Protein AF-A0ABD0NCY2-F1 (afdb_monomer)

Secondary structure (DSSP, 8-state):
-----HHHHHHS--S---S----SS---------SS--------SSSS-----------SS----

pLDDT: mean 92.24, std 8.3, range [55.31, 97.69]

Organism: Cirrhinus mrigala (NCBI:txid683832)

Structure (mmCIF, N/CA/C/O backbone):
data_AF-A0ABD0NCY2-F1
#
_entry.id   AF-A0ABD0NCY2-F1
#
loop_
_atom_site.group_PDB
_atom_site.id
_atom_site.type_symbol
_atom_site.label_atom_id
_atom_site.label_alt_id
_atom_site.label_comp_id
_atom_site.label_asym_id
_atom_site.label_entity_id
_atom_site.label_seq_id
_atom_site.pdbx_PDB_ins_code
_atom_site.Cartn_x
_atom_site.Cartn_y
_atom_site.Cartn_z
_atom_site.occupancy
_atom_site.B_iso_or_equiv
_atom_site.auth_seq_id
_atom_site.auth_comp_id
_atom_site.auth_asym_id
_atom_site.auth_atom_id
_atom_site.pdbx_PDB_model_num
ATOM 1 N N . ASN A 1 1 ? -18.402 -5.444 -6.543 1.00 55.31 1 ASN A N 1
ATOM 2 C CA . ASN A 1 1 ? -16.996 -5.338 -6.984 1.00 55.31 1 ASN A CA 1
ATOM 3 C C . ASN A 1 1 ? -16.813 -3.952 -7.577 1.00 55.31 1 ASN A C 1
ATOM 5 O O . ASN A 1 1 ? -17.346 -3.704 -8.650 1.00 55.31 1 ASN A O 1
ATOM 9 N N . VA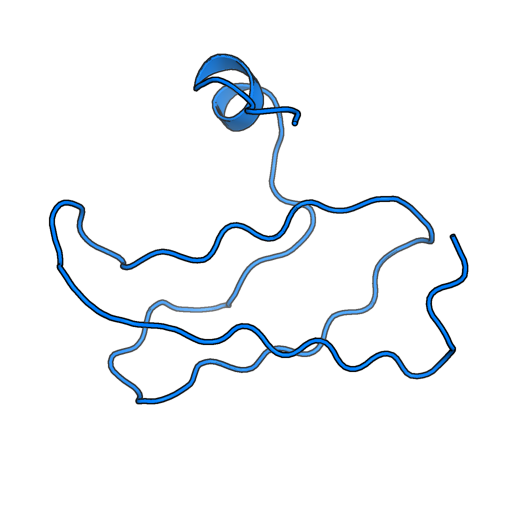L A 1 2 ? -16.202 -3.026 -6.836 1.00 82.69 2 VAL A N 1
ATOM 10 C CA . VAL A 1 2 ? -15.982 -1.646 -7.299 1.00 82.69 2 VAL A CA 1
ATOM 11 C C . VAL A 1 2 ? -14.529 -1.550 -7.741 1.00 82.69 2 VAL A C 1
ATOM 13 O O . VAL A 1 2 ? -13.627 -1.726 -6.929 1.00 82.69 2 VAL A O 1
ATOM 16 N N . HIS A 1 3 ? -14.306 -1.314 -9.030 1.00 88.75 3 HIS A N 1
ATOM 17 C CA . HIS A 1 3 ? -12.986 -1.018 -9.571 1.00 88.75 3 HIS A CA 1
ATOM 18 C C . HIS A 1 3 ? -12.957 0.461 -9.941 1.00 88.75 3 HIS A C 1
ATOM 20 O O . HIS A 1 3 ? -13.768 0.914 -10.749 1.00 88.75 3 HIS A O 1
ATOM 26 N N . LEU A 1 4 ? -12.066 1.212 -9.301 1.00 93.56 4 LEU A N 1
ATOM 27 C CA . LEU A 1 4 ? -11.925 2.642 -9.536 1.00 93.56 4 LEU A CA 1
ATOM 28 C C . LEU A 1 4 ? -11.015 2.868 -10.739 1.00 93.56 4 LEU A C 1
ATOM 30 O O . LEU A 1 4 ? -9.974 2.226 -10.873 1.00 93.56 4 LEU A O 1
ATOM 34 N N . ASP A 1 5 ? -11.417 3.779 -11.616 1.00 95.00 5 ASP A N 1
ATOM 35 C CA . ASP A 1 5 ? -10.653 4.108 -12.810 1.00 95.00 5 ASP A CA 1
ATOM 36 C C . ASP A 1 5 ? -9.490 5.071 -12.501 1.00 95.00 5 ASP A C 1
ATOM 38 O O . ASP A 1 5 ? -9.309 5.572 -11.388 1.00 95.00 5 ASP A O 1
ATOM 42 N N . ARG A 1 6 ? -8.696 5.381 -13.530 1.00 95.12 6 ARG A N 1
ATOM 43 C CA . ARG A 1 6 ? -7.602 6.358 -13.430 1.00 95.12 6 ARG A CA 1
ATOM 44 C C . ARG A 1 6 ? -8.077 7.726 -12.923 1.00 95.12 6 ARG A C 1
ATOM 46 O O . ARG A 1 6 ? -7.325 8.393 -12.211 1.00 95.12 6 ARG A O 1
ATOM 53 N N . ASN A 1 7 ? -9.281 8.165 -13.296 1.00 96.56 7 ASN A N 1
ATOM 54 C CA . ASN A 1 7 ? -9.772 9.497 -12.945 1.00 96.56 7 ASN A CA 1
ATOM 55 C C . ASN A 1 7 ? -9.925 9.657 -11.434 1.00 96.56 7 ASN A C 1
ATOM 57 O O . ASN A 1 7 ? -9.673 10.747 -10.919 1.00 96.56 7 ASN A O 1
ATOM 61 N N . PHE A 1 8 ? -10.273 8.581 -10.724 1.00 96.12 8 PHE A N 1
ATOM 62 C CA . PHE A 1 8 ? -10.297 8.584 -9.268 1.00 96.12 8 PHE A CA 1
ATOM 63 C C . PHE A 1 8 ? -8.923 8.951 -8.684 1.00 96.12 8 PHE A C 1
ATOM 65 O O . PHE A 1 8 ? -8.819 9.927 -7.944 1.00 96.12 8 PHE A O 1
ATOM 72 N N . PHE A 1 9 ? -7.858 8.241 -9.066 1.00 96.00 9 PHE A N 1
ATOM 73 C CA . PHE A 1 9 ? -6.521 8.423 -8.480 1.00 96.00 9 PHE A CA 1
ATOM 74 C C . PHE A 1 9 ? -5.838 9.738 -8.873 1.00 96.00 9 PHE A C 1
ATOM 76 O O . PHE A 1 9 ? -5.002 10.240 -8.129 1.00 96.00 9 PHE A O 1
ATOM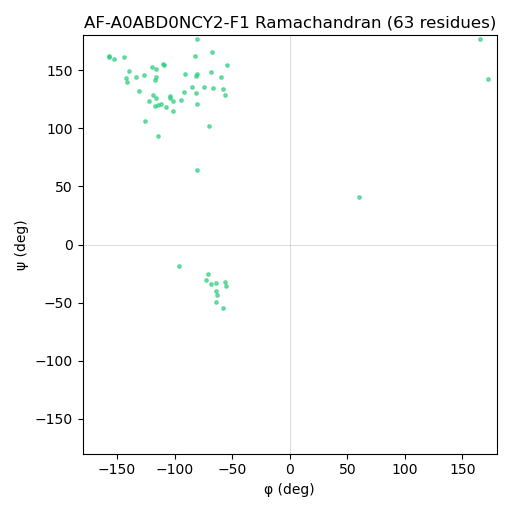 83 N N . VAL A 1 10 ? -6.197 10.322 -10.020 1.00 96.06 10 VAL A N 1
ATOM 84 C CA . VAL A 1 10 ? -5.706 11.655 -10.419 1.00 96.06 10 VAL A CA 1
ATOM 85 C C . VAL A 1 10 ? -6.361 12.766 -9.591 1.00 96.06 10 VAL A C 1
ATOM 87 O O . VAL A 1 10 ? -5.748 13.804 -9.361 1.00 96.06 10 VAL A O 1
ATOM 90 N N . ARG A 1 11 ? -7.607 12.565 -9.143 1.00 96.94 11 ARG A N 1
ATOM 91 C CA . ARG A 1 11 ? -8.396 13.585 -8.430 1.00 96.94 11 ARG A CA 1
ATOM 92 C C . ARG A 1 11 ? -8.330 13.473 -6.908 1.00 96.94 11 ARG A C 1
ATOM 94 O O . ARG A 1 11 ? -8.650 14.446 -6.234 1.00 96.94 11 ARG A O 1
ATOM 101 N N . HIS A 1 12 ? -7.922 12.325 -6.371 1.00 95.75 12 HIS A N 1
ATOM 102 C CA . HIS A 1 12 ? -7.879 12.076 -4.931 1.00 95.75 12 HIS A CA 1
ATOM 103 C C . HIS A 1 12 ? -6.444 11.831 -4.469 1.00 95.75 12 HIS A C 1
ATOM 105 O O . HIS A 1 12 ? -5.789 10.878 -4.893 1.00 95.75 12 HIS A O 1
ATOM 111 N N . ALA A 1 13 ? -5.958 12.682 -3.566 1.00 96.00 13 ALA A N 1
ATOM 112 C CA . ALA A 1 13 ? -4.685 12.456 -2.898 1.00 96.00 13 ALA A CA 1
ATOM 113 C C . ALA A 1 13 ? -4.779 11.248 -1.951 1.00 96.00 13 ALA A C 1
ATOM 115 O O . ALA A 1 13 ? -5.821 10.986 -1.351 1.00 96.00 13 ALA A O 1
ATOM 116 N N . SER A 1 14 ? -3.672 10.523 -1.782 1.00 95.69 14 SER A N 1
ATOM 117 C CA . SER A 1 14 ? -3.608 9.433 -0.805 1.00 95.69 14 SER A CA 1
ATOM 118 C C . SER A 1 14 ? -3.711 9.974 0.622 1.00 95.69 14 SER A C 1
ATOM 120 O O . SER A 1 14 ? -2.961 10.885 0.975 1.00 95.69 14 SER A O 1
ATOM 122 N N . ALA A 1 15 ? -4.533 9.348 1.464 1.00 96.19 15 ALA A N 1
ATOM 123 C CA . ALA A 1 15 ? -4.574 9.653 2.896 1.00 96.19 15 ALA A CA 1
ATOM 124 C C . ALA A 1 15 ? -3.293 9.210 3.632 1.00 96.19 15 ALA A C 1
ATOM 126 O O . ALA A 1 15 ? -2.844 9.876 4.559 1.00 96.19 15 ALA A O 1
ATOM 127 N N . ALA A 1 16 ? -2.695 8.098 3.197 1.00 95.94 16 ALA A N 1
ATOM 128 C CA . ALA A 1 16 ? -1.437 7.562 3.703 1.00 95.94 16 ALA A CA 1
ATOM 129 C C . ALA A 1 16 ? -0.724 6.747 2.614 1.00 95.94 16 ALA A C 1
ATOM 131 O O . ALA A 1 16 ? -1.351 6.302 1.649 1.00 95.94 16 ALA A O 1
ATOM 132 N N . ARG A 1 17 ? 0.589 6.559 2.767 1.00 94.62 17 ARG A N 1
ATOM 133 C CA . ARG A 1 17 ? 1.432 5.723 1.900 1.00 94.62 17 ARG A CA 1
ATOM 134 C C . ARG A 1 17 ? 2.693 5.285 2.639 1.00 94.62 17 ARG A C 1
ATOM 136 O O . ARG A 1 17 ? 3.063 5.909 3.630 1.00 94.62 17 ARG A O 1
ATOM 143 N N . SER A 1 18 ? 3.353 4.243 2.143 1.00 91.56 18 SER A N 1
ATOM 144 C CA . SER A 1 18 ? 4.711 3.897 2.571 1.00 91.56 18 SER A CA 1
ATOM 145 C C . SER A 1 18 ? 5.670 5.056 2.287 1.00 91.56 18 SER A C 1
ATOM 147 O O . SER A 1 18 ? 5.537 5.732 1.265 1.00 91.56 18 SER A O 1
ATOM 149 N N . GLU A 1 19 ? 6.643 5.275 3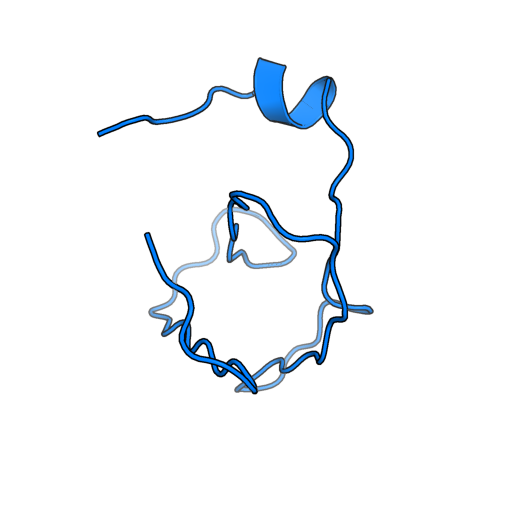.171 1.00 84.75 19 GLU A N 1
ATOM 150 C CA . GLU A 1 19 ? 7.613 6.371 3.033 1.00 84.75 19 GLU A CA 1
ATOM 151 C C . GLU A 1 19 ? 8.481 6.222 1.780 1.00 84.75 19 GLU A C 1
ATOM 153 O O . GLU A 1 19 ? 8.694 7.185 1.045 1.00 84.75 19 GLU A O 1
ATOM 158 N N . THR A 1 20 ? 8.959 5.004 1.516 1.00 88.44 20 THR A N 1
ATOM 159 C CA . THR A 1 20 ? 9.793 4.688 0.356 1.00 88.44 20 THR A CA 1
ATOM 160 C C . THR A 1 20 ? 9.410 3.343 -0.247 1.00 88.44 20 THR A C 1
ATOM 162 O O . THR A 1 20 ? 8.959 2.428 0.444 1.00 88.44 20 THR A O 1
ATOM 165 N N . PHE A 1 21 ? 9.598 3.222 -1.561 1.00 87.00 21 PHE A N 1
ATOM 166 C CA . PHE A 1 21 ? 9.659 1.922 -2.215 1.00 87.00 21 PHE A CA 1
ATOM 167 C C . PHE A 1 21 ? 11.059 1.361 -1.998 1.00 87.00 21 PHE A C 1
ATOM 169 O O . PHE A 1 21 ? 12.046 1.982 -2.390 1.00 87.00 21 PHE A O 1
ATOM 176 N N . ILE A 1 22 ? 11.145 0.193 -1.372 1.00 91.00 22 ILE A N 1
ATOM 177 C CA . ILE A 1 22 ? 12.413 -0.458 -1.062 1.00 91.00 22 ILE A CA 1
ATOM 178 C C . ILE A 1 22 ? 12.345 -1.933 -1.443 1.00 91.00 22 ILE A C 1
ATOM 180 O O . ILE A 1 22 ? 11.303 -2.572 -1.309 1.00 91.00 22 ILE A O 1
ATOM 184 N N . ASN A 1 23 ? 13.464 -2.477 -1.920 1.00 90.12 23 ASN A N 1
ATOM 185 C CA . ASN A 1 23 ? 13.578 -3.886 -2.285 1.00 90.12 23 ASN A CA 1
ATOM 186 C C . ASN A 1 23 ? 13.802 -4.761 -1.039 1.00 90.12 23 ASN A C 1
ATOM 188 O O . ASN A 1 23 ? 14.862 -5.356 -0.849 1.00 90.12 23 ASN A O 1
ATOM 192 N N . LEU A 1 24 ? 12.808 -4.771 -0.153 1.00 93.00 24 LEU A N 1
ATOM 193 C CA . LEU A 1 24 ? 12.725 -5.676 0.987 1.00 93.00 24 LEU A CA 1
ATOM 194 C C . LEU A 1 24 ? 11.596 -6.675 0.752 1.00 93.00 24 LEU A C 1
ATOM 196 O O . LEU A 1 24 ? 10.622 -6.381 0.065 1.00 93.00 24 LEU A O 1
ATOM 200 N N . ARG A 1 25 ? 11.698 -7.8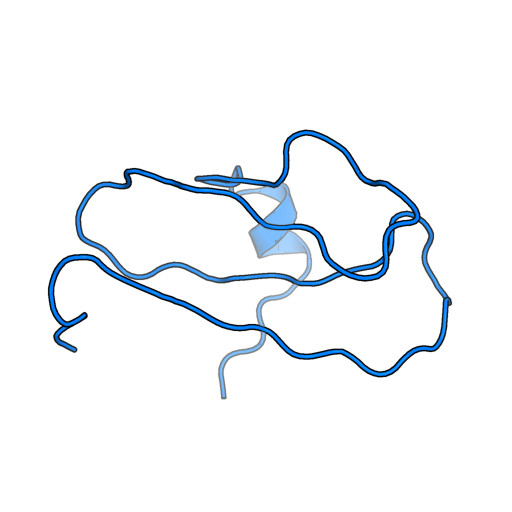45 1.391 1.00 94.50 25 ARG A N 1
ATOM 201 C CA . ARG A 1 25 ? 10.638 -8.867 1.369 1.00 94.50 25 ARG A CA 1
ATOM 202 C C . ARG A 1 25 ? 9.292 -8.324 1.863 1.00 94.50 25 ARG A C 1
ATOM 204 O O . ARG A 1 25 ? 8.247 -8.795 1.437 1.00 94.50 25 ARG A O 1
ATOM 211 N N . GLU A 1 26 ? 9.327 -7.384 2.801 1.00 95.50 26 GLU A N 1
ATOM 212 C CA . GLU A 1 26 ? 8.148 -6.762 3.387 1.00 95.50 26 GLU A CA 1
ATOM 213 C C . GLU A 1 26 ? 8.393 -5.274 3.618 1.00 95.50 26 GLU A C 1
ATOM 215 O O . GLU A 1 26 ? 9.457 -4.879 4.097 1.00 95.50 26 GLU A O 1
ATOM 220 N N . VAL A 1 27 ? 7.369 -4.473 3.331 1.00 95.56 27 VAL A N 1
ATOM 221 C CA . VAL A 1 27 ? 7.278 -3.073 3.740 1.00 95.56 27 VAL A CA 1
ATOM 222 C C . VAL A 1 27 ? 6.113 -2.962 4.713 1.00 95.56 27 VAL A C 1
ATOM 224 O O . VAL A 1 27 ? 4.975 -3.276 4.369 1.00 95.56 27 VAL A O 1
ATOM 227 N N . CYS A 1 28 ? 6.403 -2.530 5.937 1.00 94.62 28 CYS A N 1
ATOM 228 C CA . CYS A 1 28 ? 5.412 -2.324 6.984 1.00 94.62 28 CYS A CA 1
ATOM 229 C C . CYS A 1 28 ? 5.382 -0.844 7.364 1.00 94.62 28 CYS A C 1
ATOM 231 O O . CYS A 1 28 ? 6.414 -0.175 7.413 1.00 94.62 28 CYS A O 1
ATOM 233 N N . SER A 1 29 ? 4.193 -0.313 7.622 1.00 94.44 29 SER A N 1
ATOM 234 C CA . SER A 1 29 ? 4.011 1.070 8.054 1.00 94.44 29 SER A CA 1
ATOM 235 C C . SER A 1 29 ? 2.890 1.132 9.079 1.00 94.44 29 SER A C 1
ATOM 237 O O . SER A 1 29 ? 1.901 0.406 8.980 1.00 94.44 29 SER A O 1
ATOM 239 N N . ARG A 1 30 ? 3.054 1.997 10.081 1.00 95.19 30 ARG A N 1
ATOM 240 C CA . ARG A 1 30 ? 2.037 2.264 11.097 1.00 95.19 30 ARG A CA 1
ATOM 241 C C . ARG A 1 30 ? 1.394 3.608 10.790 1.00 95.19 30 ARG A C 1
ATOM 243 O O . ARG A 1 30 ? 2.089 4.612 10.678 1.00 95.19 30 ARG A O 1
ATOM 250 N N . PHE A 1 31 ? 0.071 3.617 10.694 1.00 95.06 31 PHE A N 1
ATOM 251 C CA . PHE A 1 31 ? -0.706 4.819 10.419 1.00 95.06 31 PHE A CA 1
ATOM 252 C C . PHE A 1 31 ? -1.679 5.103 11.557 1.00 95.06 31 PHE A C 1
ATOM 254 O O . PHE A 1 31 ? -2.131 4.189 12.245 1.00 95.06 31 PHE A O 1
ATOM 261 N N . CYS A 1 32 ? -2.013 6.379 11.722 1.00 94.94 32 CYS A N 1
ATOM 262 C CA . CYS A 1 32 ? -3.111 6.833 12.558 1.00 94.94 32 CYS A CA 1
ATOM 263 C C . CYS A 1 32 ? -4.001 7.701 11.669 1.00 94.94 32 CYS A C 1
ATOM 265 O O . CYS A 1 32 ? -3.595 8.789 11.262 1.00 94.94 32 CYS A O 1
ATOM 267 N N . LEU A 1 33 ? -5.157 7.170 11.283 1.00 94.75 33 LEU A N 1
ATOM 268 C CA . LEU A 1 33 ? -6.090 7.814 10.365 1.00 94.75 33 LEU A CA 1
ATOM 269 C C . LEU A 1 33 ? -7.406 8.110 11.092 1.00 94.75 33 LEU A C 1
ATOM 271 O O . LEU A 1 33 ? -7.758 7.380 12.024 1.00 94.75 33 LEU A O 1
ATOM 275 N N . PRO A 1 34 ? -8.141 9.159 10.686 1.00 94.88 34 PRO A N 1
ATOM 276 C CA . PRO A 1 34 ? -9.517 9.343 11.127 1.00 94.88 34 PRO A CA 1
ATOM 277 C C . PRO A 1 34 ? -10.377 8.098 10.831 1.00 94.88 34 PRO A C 1
ATOM 279 O O . PRO A 1 34 ? -10.068 7.349 9.906 1.00 94.88 34 PRO A O 1
ATOM 282 N N . PRO A 1 35 ? -11.469 7.857 11.575 1.00 93.25 35 PRO A N 1
ATOM 283 C CA . PRO A 1 35 ? -12.423 6.810 11.220 1.00 93.25 35 PRO A CA 1
ATOM 284 C C . PRO A 1 35 ? -12.989 7.025 9.811 1.00 93.25 35 PRO A C 1
ATOM 286 O O . PRO A 1 35 ? -13.393 8.137 9.466 1.00 93.25 35 PRO A O 1
ATOM 289 N N . GLY A 1 36 ? -13.029 5.965 9.007 1.00 92.50 36 GLY A N 1
ATOM 290 C CA . GLY A 1 36 ? -13.535 6.010 7.639 1.00 92.50 36 GLY A CA 1
ATOM 291 C C . GLY A 1 36 ? -13.150 4.776 6.830 1.00 92.50 36 GLY A C 1
ATOM 292 O O . GLY A 1 36 ? -12.421 3.903 7.304 1.00 92.50 36 GLY A O 1
ATOM 293 N N . GLU A 1 37 ? -13.637 4.721 5.594 1.00 92.44 37 GLU A N 1
ATOM 294 C CA . GLU A 1 37 ? -13.299 3.668 4.640 1.00 92.44 37 GLU A CA 1
ATOM 295 C C . GLU A 1 37 ? -12.095 4.083 3.791 1.00 92.44 37 GLU A C 1
ATOM 297 O O . GLU A 1 37 ? -12.049 5.177 3.224 1.00 92.44 37 GLU A O 1
ATOM 302 N N . TYR A 1 38 ? -11.113 3.190 3.687 1.00 93.50 38 TYR A N 1
ATOM 303 C CA . TYR A 1 38 ? -9.869 3.439 2.967 1.00 93.50 38 TYR A CA 1
ATOM 304 C C . TYR A 1 38 ? -9.596 2.341 1.944 1.00 93.50 38 TYR A C 1
ATOM 306 O O . TYR A 1 38 ? -9.871 1.165 2.178 1.00 93.50 38 TYR A O 1
ATOM 314 N N . LEU A 1 39 ? -8.987 2.729 0.823 1.00 94.44 39 LEU A N 1
ATOM 315 C CA . LEU A 1 39 ? -8.511 1.811 -0.207 1.00 94.44 39 LEU A CA 1
ATOM 316 C C . LEU A 1 39 ? -6.996 1.618 -0.081 1.00 94.44 39 LEU A C 1
ATOM 318 O O . LEU A 1 39 ? -6.236 2.582 -0.170 1.00 94.44 39 LEU A O 1
ATOM 322 N N . ILE A 1 40 ? -6.556 0.368 0.071 1.00 94.75 40 ILE A N 1
ATOM 323 C CA . ILE A 1 40 ? -5.137 -0.004 0.030 1.00 94.75 40 ILE A CA 1
ATOM 324 C C . ILE A 1 40 ? -4.789 -0.435 -1.399 1.00 94.75 40 ILE A C 1
ATOM 326 O O . ILE A 1 40 ? -5.407 -1.353 -1.934 1.00 94.75 40 ILE A O 1
ATOM 330 N N . VAL A 1 41 ? -3.783 0.206 -2.002 1.00 95.75 41 VAL A N 1
ATOM 331 C CA . VAL A 1 41 ? -3.282 -0.124 -3.349 1.00 95.75 41 VAL A CA 1
ATOM 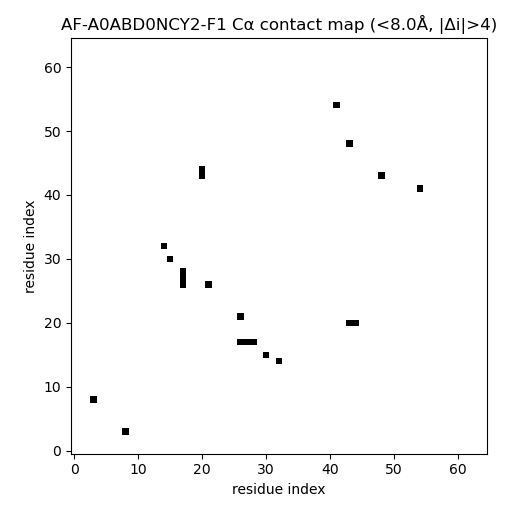332 C C . VAL A 1 41 ? -1.842 -0.654 -3.249 1.00 95.75 41 VAL A C 1
ATOM 334 O O . VAL A 1 41 ? -0.905 0.146 -3.220 1.00 95.75 41 VAL A O 1
ATOM 337 N N . PRO A 1 42 ? -1.630 -1.981 -3.162 1.00 95.94 42 PRO A N 1
ATOM 338 C CA . PRO A 1 42 ? -0.294 -2.572 -3.208 1.00 95.94 42 PRO A CA 1
ATOM 339 C C . PRO A 1 42 ? 0.257 -2.541 -4.643 1.00 95.94 42 PRO A C 1
ATOM 341 O O . PRO A 1 42 ? -0.462 -2.841 -5.594 1.00 95.94 42 PRO A O 1
ATOM 344 N N . SER A 1 43 ? 1.525 -2.160 -4.814 1.00 96.12 43 SER A N 1
ATOM 345 C CA . SER A 1 43 ? 2.180 -2.101 -6.129 1.00 96.12 43 SER A CA 1
ATOM 346 C C . SER A 1 43 ? 3.701 -2.202 -6.016 1.00 96.12 43 SER A C 1
ATOM 348 O O . SER A 1 43 ? 4.275 -1.970 -4.951 1.00 96.12 43 SER A O 1
ATOM 350 N N . THR A 1 44 ? 4.356 -2.531 -7.127 1.00 96.44 44 THR A N 1
ATOM 351 C CA . THR A 1 44 ? 5.793 -2.320 -7.326 1.00 96.44 44 THR A CA 1
ATOM 352 C C . THR A 1 44 ? 6.068 -0.878 -7.749 1.00 96.44 44 THR A C 1
ATOM 354 O O . THR A 1 44 ? 5.169 -0.175 -8.205 1.00 96.44 44 THR A O 1
ATOM 357 N N . PHE A 1 45 ? 7.320 -0.427 -7.618 1.00 95.00 45 PHE A N 1
ATOM 358 C CA . PHE A 1 45 ? 7.704 0.924 -8.044 1.00 95.00 45 PHE A CA 1
ATOM 359 C C . PHE A 1 45 ? 7.558 1.112 -9.561 1.00 95.00 45 PHE A C 1
ATOM 361 O O . PHE A 1 45 ? 6.943 2.067 -10.028 1.00 95.00 45 PHE A O 1
ATOM 368 N N . GLU A 1 46 ? 8.115 0.177 -10.330 1.00 97.00 46 GLU A N 1
ATOM 369 C CA . GLU A 1 46 ? 7.985 0.153 -11.785 1.00 97.00 46 GLU A CA 1
ATOM 370 C C . GLU A 1 46 ? 6.775 -0.687 -12.203 1.00 97.00 46 GLU A C 1
ATOM 372 O O . GLU A 1 46 ? 6.488 -1.705 -11.561 1.00 97.00 46 GLU A O 1
ATOM 377 N N . PRO A 1 47 ? 6.093 -0.319 -13.301 1.00 96.69 47 PRO A N 1
ATOM 378 C CA . PRO A 1 47 ? 5.051 -1.153 -13.881 1.00 96.69 47 PRO A CA 1
ATOM 379 C C . PRO A 1 47 ? 5.634 -2.443 -14.484 1.00 96.69 47 PRO A C 1
ATOM 381 O O . PRO A 1 47 ? 6.833 -2.536 -14.755 1.00 96.69 47 PRO A O 1
ATOM 384 N N . ASN A 1 48 ? 4.756 -3.407 -14.777 1.00 97.25 48 ASN A N 1
ATOM 385 C CA . ASN A 1 48 ? 5.087 -4.661 -15.472 1.00 97.25 48 ASN A CA 1
ATOM 386 C C . ASN A 1 48 ? 6.120 -5.528 -14.728 1.00 97.25 48 ASN 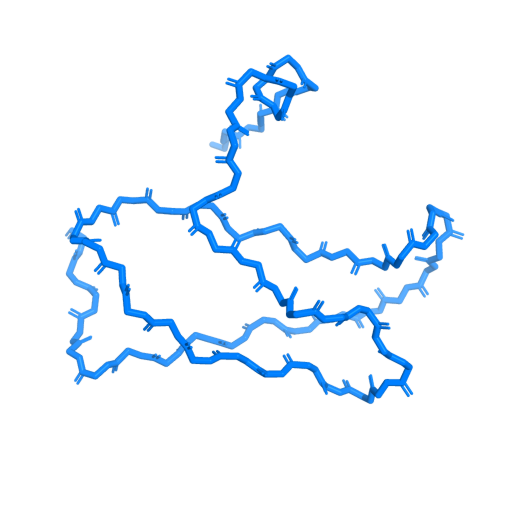A C 1
ATOM 388 O O . ASN A 1 48 ? 7.035 -6.083 -15.339 1.00 97.25 48 ASN A O 1
ATOM 392 N N . LYS A 1 49 ? 5.999 -5.613 -13.401 1.00 96.81 49 LYS A N 1
ATOM 393 C CA . LYS A 1 49 ? 6.768 -6.543 -12.574 1.00 96.81 49 LYS A CA 1
ATOM 394 C C . LYS A 1 49 ? 5.822 -7.594 -12.016 1.00 96.81 49 LYS A C 1
ATOM 396 O O . LYS A 1 49 ? 4.877 -7.251 -11.310 1.00 96.81 49 LYS A O 1
ATOM 401 N N . ASP A 1 50 ? 6.103 -8.850 -12.327 1.00 96.94 50 ASP A N 1
ATOM 402 C CA . ASP A 1 50 ? 5.324 -9.974 -11.825 1.00 96.94 50 ASP A CA 1
ATOM 403 C C . ASP A 1 50 ? 5.763 -10.333 -10.404 1.00 96.94 50 ASP A C 1
ATOM 405 O O . ASP A 1 50 ? 6.946 -10.249 -10.058 1.00 96.94 50 ASP A O 1
ATOM 409 N N . GLY A 1 51 ? 4.809 -10.748 -9.576 1.00 94.00 51 GLY A N 1
ATOM 410 C CA . GLY A 1 51 ? 5.085 -11.207 -8.224 1.00 94.00 51 GLY A CA 1
ATOM 411 C C . GLY A 1 51 ? 3.816 -11.449 -7.422 1.00 94.00 51 GLY A C 1
ATOM 412 O O . GLY A 1 51 ? 2.848 -10.693 -7.515 1.00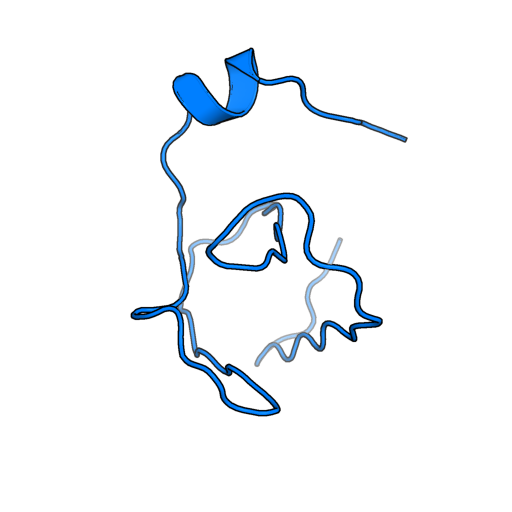 94.00 51 GLY A O 1
ATOM 413 N N . ASP A 1 52 ? 3.849 -12.493 -6.603 1.00 97.69 52 ASP A N 1
ATOM 414 C CA . ASP A 1 52 ? 2.809 -12.753 -5.618 1.00 97.69 52 ASP A CA 1
ATOM 415 C C . ASP A 1 52 ? 3.030 -11.885 -4.376 1.00 97.69 52 ASP A C 1
ATOM 417 O O . ASP A 1 52 ? 4.165 -11.600 -3.981 1.00 97.69 52 ASP A O 1
ATOM 421 N N . PHE A 1 53 ? 1.942 -11.475 -3.728 1.00 97.38 53 PHE A N 1
ATOM 422 C CA . PHE A 1 53 ? 2.010 -10.651 -2.526 1.00 97.38 53 PHE A CA 1
ATOM 423 C C . PHE A 1 53 ? 0.912 -11.004 -1.522 1.00 97.38 53 PHE A C 1
ATOM 425 O O . PHE A 1 53 ? -0.114 -11.597 -1.850 1.00 97.38 53 PHE A O 1
ATOM 432 N N . CYS A 1 54 ? 1.127 -10.599 -0.272 1.00 97.25 54 CYS A N 1
ATOM 433 C CA . CYS A 1 54 ? 0.154 -10.701 0.808 1.00 97.25 54 CYS A CA 1
ATOM 434 C C . CYS A 1 54 ? 0.065 -9.351 1.522 1.00 97.25 54 CYS A C 1
ATOM 436 O O . CYS A 1 54 ? 1.089 -8.771 1.880 1.00 97.25 54 CYS A O 1
ATOM 438 N N . VAL A 1 55 ? -1.154 -8.859 1.748 1.00 96.62 55 VAL A N 1
ATOM 439 C CA . VAL A 1 55 ? -1.403 -7.663 2.562 1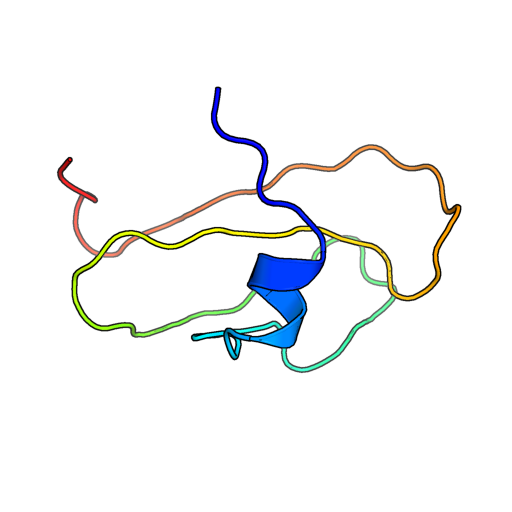.00 96.62 55 VAL A CA 1
ATOM 440 C C . VAL A 1 55 ? -1.947 -8.105 3.913 1.00 96.62 55 VAL A C 1
ATOM 442 O O . VAL A 1 55 ? -2.922 -8.850 3.981 1.00 96.62 55 VAL A O 1
ATOM 445 N N . ARG A 1 56 ? -1.323 -7.630 4.993 1.00 96.44 56 ARG A N 1
ATOM 446 C CA . ARG A 1 56 ? -1.750 -7.890 6.372 1.00 96.44 56 ARG A CA 1
ATOM 447 C C . ARG A 1 56 ? -2.103 -6.566 7.035 1.00 96.44 56 ARG A C 1
ATOM 449 O O . ARG A 1 56 ? -1.302 -5.636 7.001 1.00 96.44 56 ARG A O 1
ATOM 456 N N . VAL A 1 57 ? -3.289 -6.488 7.631 1.00 95.38 57 VAL A N 1
ATOM 457 C CA . VAL A 1 57 ? -3.774 -5.293 8.332 1.00 95.38 57 VAL A CA 1
ATOM 458 C C . VAL A 1 57 ? -3.950 -5.638 9.802 1.00 95.38 57 VAL A C 1
ATOM 460 O O . VAL A 1 57 ? -4.631 -6.602 10.141 1.00 95.38 57 VAL A O 1
ATOM 463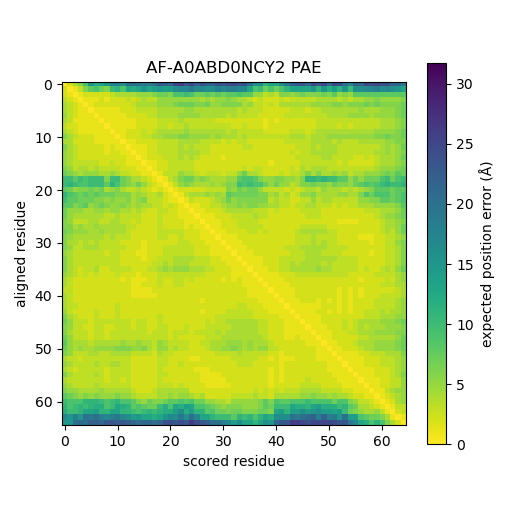 N N . PHE A 1 58 ? -3.328 -4.839 10.664 1.00 94.81 58 PHE A N 1
ATOM 464 C CA . PHE A 1 58 ? -3.461 -4.937 12.112 1.00 94.81 58 PHE A CA 1
ATOM 465 C C . PHE A 1 58 ? -3.972 -3.598 12.629 1.00 94.81 58 PHE A C 1
ATOM 467 O O . PHE A 1 58 ? -3.352 -2.563 12.380 1.00 94.81 58 PHE A O 1
ATOM 474 N N . SER A 1 59 ? -5.090 -3.615 13.344 1.00 94.12 59 SER A N 1
ATOM 475 C CA . SER A 1 59 ? -5.680 -2.437 13.971 1.00 94.12 59 SER A CA 1
ATOM 476 C C . SER A 1 59 ? -5.676 -2.601 15.490 1.00 94.12 59 SER A C 1
ATOM 478 O O . SER A 1 59 ? -5.819 -3.706 16.006 1.00 94.12 59 SER A O 1
ATOM 480 N N . GLU A 1 60 ? -5.468 -1.502 16.220 1.00 93.88 60 GLU A N 1
ATOM 481 C CA . GLU A 1 60 ? -5.495 -1.515 17.692 1.00 93.88 60 GLU A CA 1
ATOM 482 C C . GLU A 1 60 ? -6.883 -1.890 18.224 1.00 93.88 60 GLU A C 1
ATOM 484 O O . GLU A 1 60 ? -7.015 -2.647 19.181 1.00 93.88 60 GLU A O 1
ATOM 489 N N . LYS A 1 61 ? -7.921 -1.368 17.570 1.00 88.44 61 LYS A N 1
ATOM 490 C CA . LYS A 1 61 ? -9.321 -1.706 17.813 1.00 88.44 61 LYS A CA 1
ATOM 491 C C . LYS A 1 61 ? -9.840 -2.505 16.635 1.00 88.44 61 LYS A C 1
ATOM 493 O O . LYS A 1 61 ? -9.326 -2.360 15.526 1.00 88.44 61 LYS A O 1
ATOM 498 N N . GLN A 1 62 ? -10.856 -3.328 16.856 1.00 83.06 62 GLN A N 1
ATOM 499 C CA . GLN A 1 62 ? -11.527 -4.003 15.756 1.00 83.06 62 GLN A CA 1
ATOM 500 C C . GLN A 1 62 ? -12.036 -2.952 14.762 1.00 83.06 62 GLN A C 1
ATOM 502 O O . GLN A 1 62 ? -12.664 -1.971 15.159 1.00 83.06 62 GLN A O 1
ATOM 507 N N . ALA A 1 63 ? -11.701 -3.123 13.483 1.00 79.19 63 ALA A N 1
ATOM 508 C CA . ALA A 1 63 ? -12.346 -2.361 12.429 1.00 79.19 63 ALA A CA 1
ATOM 509 C C . ALA A 1 63 ? -13.780 -2.891 12.327 1.00 79.19 63 ALA A C 1
ATOM 511 O O . ALA A 1 63 ? -13.998 -4.006 11.851 1.00 79.19 63 ALA A O 1
ATOM 512 N N . GLU A 1 64 ? -14.724 -2.147 12.894 1.00 65.44 64 GLU A N 1
ATOM 513 C CA . GLU A 1 64 ? -16.150 -2.428 12.761 1.00 65.44 64 GLU A CA 1
ATOM 514 C C . GLU A 1 64 ? -16.626 -1.854 11.422 1.00 65.44 64 GLU A C 1
ATOM 516 O O . GLU A 1 64 ? -16.304 -0.709 11.092 1.00 65.44 64 GLU A O 1
ATOM 521 N N . PHE A 1 65 ? -17.328 -2.682 10.648 1.00 55.66 65 PHE A N 1
ATOM 522 C CA . PHE A 1 65 ? -17.996 -2.309 9.402 1.00 55.66 65 PHE A CA 1
ATOM 523 C C . PHE A 1 65 ? -19.501 -2.253 9.654 1.00 55.66 65 PHE A C 1
ATOM 525 O O . PHE A 1 65 ? -20.008 -3.222 10.271 1.00 55.66 65 PHE A O 1
#

Mean predicted aligned error: 4.12 Å

Radius of gyration: 13.73 Å; Cα contacts (8 Å, |Δi|>4): 11; chains: 1; bounding box: 32×26×33 Å

Solvent-accessible surface area (backbone atoms only — not comparable to full-atom values): 5311 Å² total; per-residue (Å²): 138,89,82,80,56,71,69,54,64,77,76,47,82,75,94,73,77,75,94,68,91,68,100,55,100,71,88,85,80,90,85,88,74,80,93,78,90,82,87,85,83,89,78,69,91,59,82,97,70,89,81,89,85,85,88,84,88,87,67,99,56,85,87,81,130

Foldseek 3Di:
DDDDDPVVPVPDDAPDDQPDQDPDPDGDDDDDGDDDDHDDDDDHPDPPDDDDDDDDDDDPDDNDD

Sequence (65 aa):
NVHLDRNFFVRHASAARSETFINLREVCSRFCLPPGEYLIVPSTFEPNKDGDFCVRVFSEKQAEF

InterPro domains:
  IPR022682 Peptidase C2, calpain, large subunit, domain III [PF01067] (1-58)
  IPR022683 Peptidase C2, calpain, domain III [SM00720] (1-65)
  IPR022684 Peptidase C2, calpain family [PTHR10183] (2-64)
  IPR036213 Calpain large subunit, domain III superfamily [SSF49758] (1-64)